Protein AF-A0A9E3QI43-F1 (afdb_monomer)

Solvent-accessible surface area (backbone atoms only — not comparable to full-atom values): 7191 Å² total; per-residue (Å²): 144,84,84,82,84,73,83,81,76,84,47,73,68,59,51,53,64,59,54,60,66,56,56,64,60,51,54,59,43,53,74,67,75,63,64,78,77,78,76,75,78,80,63,66,52,74,40,72,47,78,40,59,55,46,32,86,87,32,73,58,41,67,54,47,50,43,53,76,39,71,36,76,55,96,90,38,84,38,72,68,69,50,39,74,78,45,78,49,67,76,46,79,59,100,66,31,50,84,57,58,84,75,60,82,89,83,86,86,130

pLDDT: mean 73.69, std 17.93, range [34.47, 94.81]

Mean predicted aligned error: 17.16 Å

Sequence (109 aa):
MNDRRGLRWIDRRAFLRRGGRGLAGAALLSAWGGGVSARFEAGRPQVAAVVTEFTYRSHAHVILENFLNPYLFNGRRTDPGVEVVSLYVDQFPARDMARAGGRGKSQSR

Secondary structure (DSSP, 8-state):
-----------HHHHHHHHHHHHHHHHHHHHTT---------PPPEEEEEES--BTT-HHHHHHHHHHS-EEETTEEE--S-EEEEEEES---TTBSTTGGG-------

Structure (mmCIF, N/CA/C/O backbone):
data_AF-A0A9E3QI43-F1
#
_entry.id   AF-A0A9E3QI43-F1
#
loop_
_atom_site.group_PDB
_atom_site.id
_atom_site.type_symbol
_atom_site.label_atom_id
_atom_site.label_alt_id
_atom_site.label_comp_id
_atom_site.label_asym_id
_atom_site.label_entity_id
_atom_site.label_seq_id
_atom_site.pdbx_PDB_ins_code
_atom_site.Cartn_x
_atom_site.Cartn_y
_atom_site.Cartn_z
_atom_site.occupancy
_atom_site.B_iso_or_equiv
_atom_site.auth_seq_id
_atom_site.auth_comp_id
_atom_site.auth_asym_id
_atom_site.auth_atom_id
_atom_site.pdbx_PDB_model_num
ATOM 1 N N . MET A 1 1 ? -45.492 -17.231 -26.290 1.00 38.66 1 MET A N 1
ATOM 2 C CA . MET A 1 1 ? -44.052 -17.394 -25.999 1.00 38.66 1 MET A CA 1
ATOM 3 C C . MET A 1 1 ? -43.364 -16.029 -26.078 1.00 38.66 1 MET A C 1
ATOM 5 O O . MET A 1 1 ? -43.013 -15.621 -27.173 1.00 38.66 1 MET A O 1
ATOM 9 N N . ASN A 1 2 ? -43.298 -15.298 -24.957 1.00 38.28 2 ASN A N 1
ATOM 10 C CA . ASN A 1 2 ? -42.216 -14.395 -24.506 1.00 38.28 2 ASN A CA 1
ATOM 11 C C . ASN A 1 2 ? -42.767 -13.349 -23.528 1.00 38.28 2 ASN A C 1
ATOM 13 O O . ASN A 1 2 ? -43.203 -12.270 -23.916 1.00 38.28 2 ASN A O 1
ATOM 17 N N . ASP A 1 3 ? -42.722 -13.706 -22.248 1.00 41.59 3 ASP A N 1
ATOM 18 C CA . ASP A 1 3 ? -42.962 -12.816 -21.120 1.00 41.59 3 ASP A CA 1
ATOM 19 C C . ASP A 1 3 ? -41.632 -12.135 -20.748 1.00 41.59 3 ASP A C 1
ATOM 21 O O . ASP A 1 3 ? -40.680 -12.791 -20.311 1.00 41.59 3 ASP A O 1
ATOM 25 N N . ARG A 1 4 ? -41.516 -10.823 -20.991 1.00 50.44 4 ARG A N 1
ATOM 26 C CA . ARG A 1 4 ? -40.334 -10.033 -20.612 1.00 50.44 4 ARG A CA 1
ATOM 27 C C . ARG A 1 4 ? -40.481 -9.592 -19.158 1.00 50.44 4 ARG A C 1
ATOM 29 O O . ARG A 1 4 ? -40.948 -8.490 -18.878 1.00 50.44 4 ARG A O 1
ATOM 36 N N . ARG A 1 5 ? -40.044 -10.439 -18.223 1.00 51.12 5 ARG A N 1
ATOM 37 C CA . ARG A 1 5 ? -39.942 -10.073 -16.803 1.00 51.12 5 ARG A CA 1
ATOM 38 C C . ARG A 1 5 ? -38.871 -8.997 -16.603 1.00 51.12 5 ARG A C 1
ATOM 40 O O . ARG A 1 5 ? -37.679 -9.286 -16.563 1.00 51.12 5 ARG A O 1
ATOM 47 N N . GLY A 1 6 ? -39.321 -7.748 -16.485 1.00 45.62 6 GLY A N 1
ATOM 48 C CA . GLY A 1 6 ? -38.504 -6.604 -16.096 1.00 45.62 6 GLY A CA 1
ATOM 49 C C . GLY A 1 6 ? -37.982 -6.758 -14.668 1.00 45.62 6 GLY A C 1
ATOM 50 O O . GLY A 1 6 ? -38.746 -6.947 -13.722 1.00 45.62 6 GLY A O 1
ATOM 51 N N . LEU A 1 7 ? -36.662 -6.678 -14.517 1.00 57.97 7 LEU A N 1
ATOM 52 C CA . LEU A 1 7 ? -35.971 -6.624 -13.233 1.00 57.97 7 LEU A CA 1
ATOM 53 C C . LEU A 1 7 ? -36.445 -5.381 -12.460 1.00 57.97 7 LEU A C 1
ATOM 55 O O . LEU A 1 7 ? -36.208 -4.247 -12.878 1.00 57.97 7 LEU A O 1
ATOM 59 N N . ARG A 1 8 ? -37.157 -5.587 -1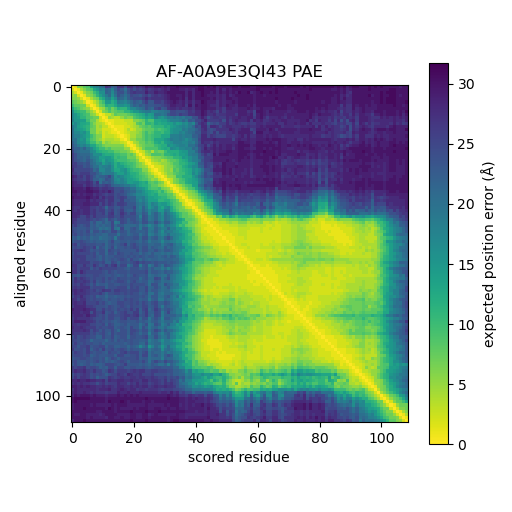1.345 1.00 61.22 8 ARG A N 1
ATOM 60 C CA . ARG A 1 8 ? -37.642 -4.506 -10.472 1.00 61.22 8 ARG A CA 1
ATOM 61 C C . ARG A 1 8 ? -36.469 -3.939 -9.671 1.00 61.22 8 ARG A C 1
ATOM 63 O O . ARG A 1 8 ? -36.088 -4.494 -8.644 1.00 61.22 8 ARG A O 1
ATOM 70 N N . TRP A 1 9 ? -35.905 -2.833 -10.143 1.00 61.00 9 TRP A N 1
ATOM 71 C CA . TRP A 1 9 ? -34.944 -2.029 -9.391 1.00 61.00 9 TRP A CA 1
ATOM 72 C C . TRP A 1 9 ? -35.595 -1.514 -8.100 1.00 61.00 9 TRP A C 1
ATOM 74 O O . TRP A 1 9 ? -36.731 -1.040 -8.104 1.00 61.00 9 TRP A O 1
ATOM 84 N N . ILE A 1 10 ? -34.901 -1.645 -6.971 1.00 71.44 10 ILE A N 1
ATOM 85 C CA . ILE A 1 10 ? -35.368 -1.093 -5.697 1.00 71.44 10 ILE A CA 1
ATOM 86 C C . ILE A 1 10 ? -35.131 0.419 -5.730 1.00 71.44 10 ILE A C 1
ATOM 88 O O . ILE A 1 10 ? -33.992 0.878 -5.699 1.00 71.44 10 ILE A O 1
ATOM 92 N N . ASP A 1 11 ? -36.212 1.197 -5.771 1.00 78.06 11 ASP A N 1
ATOM 93 C CA . ASP A 1 11 ? -36.150 2.657 -5.704 1.00 78.06 11 ASP A CA 1
ATOM 94 C C . ASP A 1 11 ? -35.630 3.148 -4.348 1.00 78.06 11 ASP A C 1
ATOM 96 O O . ASP A 1 11 ? -36.046 2.664 -3.290 1.00 78.06 11 ASP A O 1
ATOM 100 N N . ARG A 1 12 ? -34.798 4.202 -4.354 1.00 75.19 12 ARG A N 1
ATOM 101 C CA . ARG A 1 12 ? -34.275 4.850 -3.128 1.00 75.19 12 ARG A CA 1
ATOM 102 C C . ARG A 1 12 ? -35.387 5.197 -2.130 1.00 75.19 12 ARG A C 1
ATOM 104 O O . ARG A 1 12 ? -35.226 5.043 -0.924 1.00 75.19 12 ARG A O 1
ATOM 111 N N . ARG A 1 13 ? -36.555 5.618 -2.627 1.00 69.81 13 ARG A N 1
ATOM 112 C CA . ARG A 1 13 ? -37.736 5.912 -1.795 1.00 69.81 13 ARG A CA 1
ATOM 113 C C . ARG A 1 13 ? -38.373 4.658 -1.194 1.00 69.81 13 ARG A C 1
ATOM 115 O O . ARG A 1 13 ? -38.858 4.709 -0.065 1.00 69.81 13 ARG A O 1
ATOM 122 N N . ALA A 1 14 ? -38.365 3.540 -1.920 1.00 73.44 14 ALA A N 1
ATOM 123 C CA . ALA A 1 14 ? -38.829 2.254 -1.408 1.00 73.44 14 ALA A CA 1
ATOM 124 C C . ALA A 1 14 ? -37.894 1.730 -0.305 1.00 73.44 14 ALA A C 1
ATOM 126 O O . ALA A 1 14 ? -38.377 1.192 0.690 1.00 73.44 14 ALA A O 1
ATOM 127 N N . PHE A 1 15 ? -36.584 1.969 -0.433 1.00 71.88 15 PHE A N 1
ATOM 128 C CA . PHE A 1 15 ? -35.595 1.677 0.606 1.00 71.88 15 PHE A CA 1
ATOM 129 C C . PHE A 1 15 ? -35.826 2.514 1.875 1.00 71.88 15 PHE A C 1
ATOM 131 O O . PHE A 1 15 ? -35.963 1.948 2.958 1.00 71.88 15 PHE A O 1
ATOM 138 N N . LEU A 1 16 ? -35.984 3.839 1.752 1.00 74.00 16 LEU A N 1
ATOM 139 C CA . LEU A 1 16 ? -36.214 4.725 2.907 1.00 74.00 16 LEU A CA 1
ATOM 140 C C . LEU A 1 16 ? -37.524 4.414 3.647 1.00 74.00 16 LEU A C 1
ATOM 142 O O . LEU A 1 16 ? -37.547 4.354 4.877 1.00 74.00 16 LEU A O 1
ATOM 146 N N . ARG A 1 17 ? -38.609 4.126 2.917 1.00 65.12 17 ARG A N 1
ATOM 147 C CA . ARG A 1 17 ? -39.879 3.697 3.531 1.00 65.12 17 ARG A CA 1
ATOM 148 C C . ARG A 1 17 ? -39.773 2.341 4.231 1.00 65.12 17 ARG A C 1
ATOM 150 O O . ARG A 1 17 ? -40.515 2.097 5.181 1.00 65.12 17 ARG A O 1
ATOM 157 N N . ARG A 1 18 ? -38.883 1.456 3.770 1.00 62.94 18 ARG A N 1
ATOM 158 C CA . ARG A 1 18 ? -38.657 0.139 4.381 1.00 62.94 18 ARG A CA 1
ATOM 159 C C . ARG A 1 18 ? -37.717 0.216 5.590 1.00 62.94 18 ARG A C 1
ATOM 161 O O . ARG A 1 18 ? -37.958 -0.500 6.555 1.00 62.94 18 ARG A O 1
ATOM 168 N N . GLY A 1 19 ? -36.745 1.132 5.588 1.00 63.38 19 GLY A N 1
ATOM 169 C CA . GLY A 1 19 ? -35.870 1.418 6.735 1.00 63.38 19 GLY A CA 1
ATOM 170 C C . GLY A 1 19 ? -36.574 2.134 7.896 1.00 63.38 19 GLY A C 1
ATOM 171 O O . GLY A 1 19 ? -36.319 1.821 9.057 1.00 63.38 19 GLY A O 1
ATOM 172 N N . GLY A 1 20 ? -37.532 3.026 7.611 1.00 60.78 20 GLY A N 1
ATOM 173 C CA . GLY A 1 20 ? -38.233 3.805 8.644 1.00 60.78 20 GLY A CA 1
ATOM 174 C C . GLY A 1 20 ? -39.064 2.982 9.643 1.00 60.78 20 GLY A C 1
ATOM 175 O O . GLY A 1 20 ? -39.312 3.441 10.753 1.00 60.78 20 GLY A O 1
ATOM 176 N N . ARG A 1 21 ? -39.459 1.748 9.297 1.00 57.66 21 ARG A N 1
ATOM 177 C CA . ARG A 1 21 ? -40.245 0.868 10.186 1.00 57.66 21 ARG A CA 1
ATOM 178 C C . ARG A 1 21 ? -39.405 0.127 11.235 1.00 57.66 21 ARG A C 1
ATOM 180 O O . ARG A 1 21 ? -39.977 -0.362 12.201 1.00 57.66 21 ARG A O 1
ATOM 187 N N . GLY A 1 22 ? -38.079 0.061 11.077 1.00 58.19 22 GLY A N 1
ATOM 188 C CA . GLY A 1 22 ? -37.184 -0.589 12.047 1.00 58.19 22 GLY A CA 1
ATOM 189 C C . GLY A 1 22 ? -36.838 0.287 13.258 1.00 58.19 22 GLY A C 1
ATOM 190 O O . GLY A 1 22 ? -36.600 -0.228 14.346 1.00 58.19 22 GLY A O 1
ATOM 191 N N . LEU A 1 23 ? -36.865 1.614 13.095 1.00 59.25 23 LEU A N 1
ATOM 192 C CA . LEU A 1 23 ? -36.435 2.562 14.131 1.00 59.25 23 LEU A CA 1
ATOM 193 C C . LEU A 1 23 ? -37.443 2.706 15.286 1.00 59.25 23 LEU A C 1
ATOM 195 O O . LEU A 1 23 ? -37.034 2.895 16.428 1.00 59.25 23 LEU A O 1
ATOM 199 N N . ALA A 1 24 ? -38.746 2.561 15.022 1.00 60.53 24 ALA A N 1
ATOM 200 C CA . ALA A 1 24 ? -39.780 2.690 16.056 1.00 60.53 24 ALA A CA 1
ATOM 201 C C . ALA A 1 24 ? -39.762 1.533 17.077 1.00 60.53 24 ALA A C 1
ATOM 203 O O . ALA A 1 24 ? -39.970 1.756 18.266 1.00 60.53 24 ALA A O 1
ATOM 204 N N . GLY A 1 25 ? -39.469 0.304 16.631 1.00 60.44 25 GLY A N 1
ATOM 205 C CA . GLY A 1 2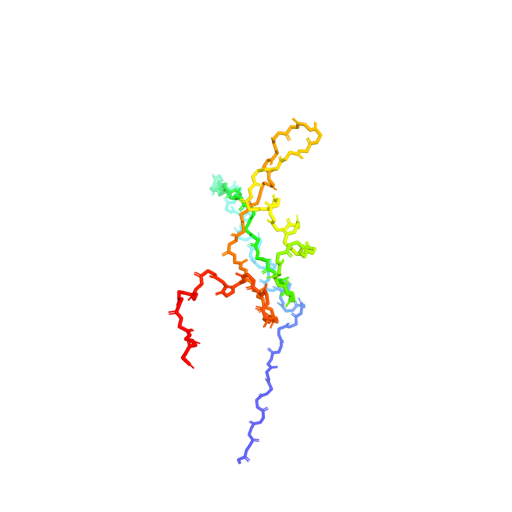5 ? -39.348 -0.861 17.518 1.00 60.44 25 GLY A CA 1
ATOM 206 C C . GLY A 1 25 ? -38.067 -0.846 18.357 1.00 60.44 25 GLY A C 1
ATOM 207 O O . GLY A 1 25 ? -38.093 -1.218 19.527 1.00 60.44 25 GLY A O 1
ATOM 208 N N . ALA A 1 26 ? -36.962 -0.350 17.790 1.00 59.38 26 ALA A N 1
ATOM 209 C CA . ALA A 1 26 ? -35.695 -0.203 18.505 1.00 59.38 26 ALA A CA 1
ATOM 210 C C . ALA A 1 26 ? -35.779 0.844 19.631 1.00 59.38 26 ALA A C 1
ATOM 212 O O . ALA A 1 26 ? -35.254 0.615 20.715 1.00 59.38 26 ALA A O 1
ATOM 213 N N . ALA A 1 27 ? -36.496 1.955 19.421 1.00 60.81 27 ALA A N 1
ATOM 214 C CA . ALA A 1 27 ? -36.672 2.992 20.441 1.00 60.81 27 ALA A CA 1
ATOM 215 C C . ALA A 1 27 ? -37.431 2.496 21.691 1.00 60.81 27 ALA A C 1
ATOM 217 O O . ALA A 1 27 ? -37.091 2.886 22.807 1.00 60.81 27 ALA A O 1
ATOM 218 N N . LEU A 1 28 ? -38.413 1.601 21.520 1.00 61.34 28 LEU A N 1
ATOM 219 C CA . LEU A 1 28 ? -39.165 1.001 22.631 1.00 61.34 28 LEU A CA 1
ATOM 220 C C . LEU A 1 28 ? -38.313 0.028 23.464 1.00 61.34 28 LEU A C 1
ATOM 222 O O . LEU A 1 28 ? -38.449 -0.002 24.684 1.00 61.34 28 LEU A O 1
ATOM 226 N N . LEU A 1 29 ? -37.395 -0.715 22.835 1.00 58.62 29 LEU A N 1
ATOM 227 C CA . LEU A 1 29 ? -36.468 -1.620 23.532 1.00 58.62 29 LEU A CA 1
ATOM 228 C C . LEU A 1 29 ? -35.350 -0.864 24.271 1.00 58.62 29 LEU A C 1
ATOM 230 O O . LEU A 1 29 ? -34.947 -1.272 25.360 1.00 58.62 29 LEU A O 1
ATOM 234 N N . SER A 1 30 ? -34.896 0.268 23.727 1.00 59.19 30 SER A N 1
ATOM 235 C CA . SER A 1 30 ? -33.907 1.142 24.375 1.00 59.19 30 SER A CA 1
ATOM 236 C C . SER A 1 30 ? -34.455 1.857 25.617 1.00 59.19 30 SER A C 1
ATOM 238 O O . SER A 1 30 ? -33.701 2.123 26.550 1.00 59.19 30 SER A O 1
ATOM 240 N N . ALA A 1 31 ? -35.759 2.158 25.654 1.00 62.12 31 ALA A N 1
ATOM 241 C CA . ALA A 1 31 ? -36.411 2.822 26.787 1.00 62.12 31 ALA A CA 1
ATOM 242 C C . ALA A 1 31 ? -36.652 1.889 27.994 1.00 62.12 31 ALA A C 1
ATOM 244 O O . ALA A 1 31 ? -36.810 2.365 29.114 1.00 62.12 31 ALA A O 1
ATOM 245 N N . TRP A 1 32 ? -36.653 0.568 27.782 1.00 64.25 32 TRP A N 1
ATOM 246 C CA . TRP A 1 32 ? -36.843 -0.471 28.809 1.00 64.25 32 TRP A CA 1
ATOM 247 C C . TRP A 1 32 ? -35.519 -1.130 29.243 1.00 64.25 32 TRP A C 1
ATOM 249 O O . TRP A 1 32 ? -35.468 -2.316 29.555 1.00 64.25 32 TRP A O 1
ATOM 259 N N . GLY A 1 33 ? -34.413 -0.376 29.232 1.00 55.91 33 GLY A N 1
ATOM 260 C CA . GLY A 1 33 ? -33.130 -0.801 29.813 1.00 55.91 33 GLY A CA 1
ATOM 261 C C . GLY A 1 33 ? -32.414 -1.964 29.107 1.00 55.91 33 GLY A C 1
ATOM 262 O O . GLY A 1 33 ? -31.332 -2.353 29.532 1.00 55.91 33 GLY A O 1
ATOM 263 N N . GLY A 1 34 ? -32.963 -2.497 28.012 1.00 58.69 34 GLY A N 1
ATOM 264 C CA . GLY A 1 34 ? -32.409 -3.621 27.249 1.00 58.69 34 GLY A CA 1
ATOM 265 C C . GLY A 1 34 ? -31.350 -3.228 26.216 1.00 58.69 34 GLY A C 1
ATOM 266 O O . GLY A 1 34 ? -31.216 -3.892 25.189 1.00 58.69 34 GLY A O 1
ATOM 267 N N . GLY A 1 35 ? -30.625 -2.131 26.438 1.00 58.09 35 GLY A N 1
ATOM 268 C CA . GLY A 1 35 ? -29.587 -1.663 25.525 1.00 58.09 35 GLY A CA 1
ATOM 269 C C . GLY A 1 35 ? -28.357 -2.565 25.565 1.00 58.09 35 GLY A C 1
ATOM 270 O O . GLY A 1 35 ? -27.414 -2.293 26.304 1.00 58.09 35 GLY A O 1
ATOM 271 N N . VAL A 1 36 ? -28.332 -3.622 24.750 1.00 62.72 36 VAL A N 1
ATOM 272 C CA . VAL A 1 36 ? -27.083 -4.321 24.425 1.00 62.72 36 VAL A CA 1
ATOM 273 C C . VAL A 1 36 ? -26.268 -3.387 23.538 1.00 62.72 36 VAL A C 1
ATOM 275 O O . VAL A 1 36 ? -26.441 -3.336 22.321 1.00 62.72 36 VAL A O 1
ATOM 278 N N . SER A 1 37 ? -25.388 -2.608 24.159 1.00 61.75 37 SER A N 1
ATOM 279 C CA . SER A 1 37 ? -24.349 -1.870 23.451 1.00 61.75 37 SER A CA 1
ATOM 280 C C . SER A 1 37 ? -23.376 -2.878 22.850 1.00 61.75 37 SER A C 1
ATOM 282 O O . SER A 1 37 ? -22.423 -3.305 23.499 1.00 61.75 37 SER A O 1
ATOM 284 N N . ALA A 1 38 ? -23.623 -3.286 21.606 1.00 62.00 38 AL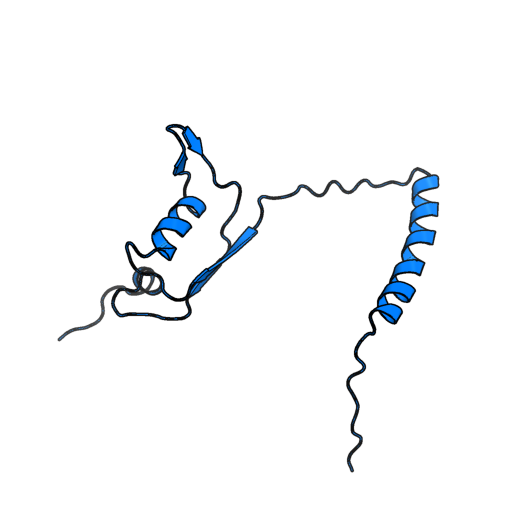A A N 1
ATOM 285 C CA . ALA A 1 38 ? -22.634 -3.999 20.817 1.00 62.00 38 ALA A CA 1
ATOM 286 C C . ALA A 1 38 ? -21.471 -3.035 20.552 1.00 62.00 38 ALA A C 1
ATOM 288 O O . ALA A 1 38 ? -21.540 -2.164 19.682 1.00 62.00 38 ALA A O 1
ATOM 289 N N . ARG A 1 39 ? -20.406 -3.156 21.347 1.00 57.75 39 ARG A N 1
ATOM 290 C CA . ARG A 1 39 ? -19.131 -2.518 21.042 1.00 57.75 39 ARG A CA 1
ATOM 291 C C . ARG A 1 39 ? -18.576 -3.243 19.824 1.00 57.75 39 ARG A C 1
ATOM 293 O O . ARG A 1 39 ? -18.100 -4.367 19.933 1.00 57.75 39 ARG A O 1
ATOM 300 N N . PHE A 1 40 ? -18.683 -2.622 18.658 1.00 58.5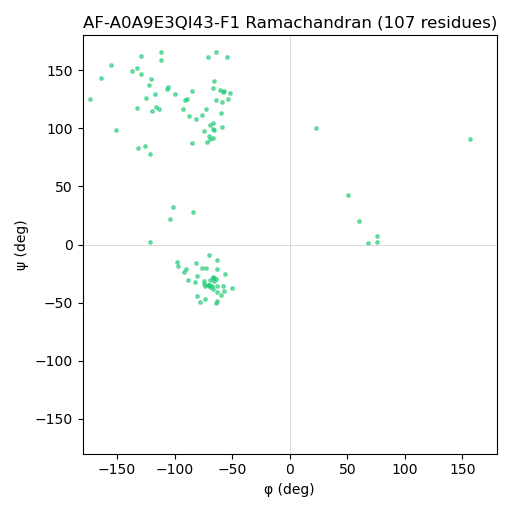9 40 PHE A N 1
ATOM 301 C CA . PHE A 1 40 ? -17.891 -3.052 17.519 1.00 58.59 40 PHE A CA 1
ATOM 302 C C . PHE A 1 40 ? -16.435 -2.755 17.874 1.00 58.59 40 PHE A C 1
ATOM 304 O O . PHE A 1 40 ? -16.027 -1.594 17.912 1.00 58.59 40 PHE A O 1
ATOM 311 N N . GLU A 1 41 ? -15.675 -3.797 18.209 1.00 65.19 41 GLU A N 1
ATOM 312 C CA . GLU A 1 41 ? -14.218 -3.737 18.190 1.00 65.19 41 GLU A CA 1
ATOM 313 C C . GLU A 1 41 ? -13.856 -3.375 16.746 1.00 65.19 41 GLU A C 1
ATOM 315 O O . GLU A 1 41 ? -13.989 -4.195 15.835 1.00 65.19 41 GLU A O 1
ATOM 320 N N . ALA A 1 42 ? -13.533 -2.107 16.496 1.00 70.00 42 ALA A N 1
ATOM 321 C CA . ALA A 1 42 ? -13.088 -1.683 15.183 1.00 70.00 42 ALA A CA 1
ATOM 322 C C . ALA A 1 42 ? -11.708 -2.310 14.967 1.00 70.00 42 ALA A C 1
ATOM 324 O O . ALA A 1 42 ? -10.693 -1.760 15.393 1.00 70.00 42 ALA A O 1
ATOM 325 N N . GLY A 1 43 ? -11.689 -3.509 14.381 1.00 80.56 43 GLY A N 1
ATOM 326 C CA . GLY A 1 43 ? -10.462 -4.166 13.953 1.00 80.56 43 GLY A CA 1
ATOM 327 C C . GLY A 1 43 ? -9.653 -3.249 13.035 1.00 80.56 43 GLY A C 1
ATOM 328 O O . GLY A 1 43 ? -10.180 -2.277 12.483 1.00 80.56 43 GLY A O 1
ATOM 329 N N . ARG A 1 44 ? -8.359 -3.550 12.872 1.00 88.31 44 ARG A N 1
ATOM 330 C CA . ARG A 1 44 ? -7.501 -2.792 11.950 1.00 88.31 44 ARG A CA 1
ATOM 331 C C . ARG A 1 44 ? -8.185 -2.741 10.575 1.00 88.31 44 ARG A C 1
ATOM 333 O O . ARG A 1 44 ? -8.631 -3.788 10.101 1.00 88.31 44 ARG A O 1
ATOM 340 N N . PRO A 1 45 ? -8.311 -1.559 9.944 1.00 91.31 45 PRO A N 1
ATOM 341 C CA . PRO A 1 45 ? -8.923 -1.450 8.631 1.00 91.31 45 PRO A CA 1
ATOM 342 C C . PRO A 1 45 ? -8.249 -2.403 7.647 1.00 91.31 45 PRO A C 1
ATOM 344 O O . PRO A 1 45 ? -7.030 -2.371 7.472 1.00 91.31 45 PRO A O 1
ATOM 347 N N . GLN A 1 46 ? -9.055 -3.251 7.019 1.00 93.12 46 GLN A N 1
ATOM 348 C CA . GLN A 1 46 ? -8.597 -4.205 6.021 1.00 93.12 46 GLN A CA 1
ATOM 349 C C . GLN A 1 46 ? -8.648 -3.555 4.640 1.00 93.12 46 GLN A C 1
ATOM 351 O O . GLN A 1 46 ? -9.689 -3.040 4.226 1.00 93.12 46 GLN A O 1
ATOM 356 N N . VAL A 1 47 ? -7.524 -3.565 3.929 1.00 93.25 47 VAL A N 1
ATOM 357 C CA . VAL A 1 47 ? -7.356 -2.892 2.638 1.00 93.25 47 VAL A CA 1
ATOM 358 C C . VAL A 1 47 ? -6.946 -3.906 1.573 1.00 93.25 47 VAL A C 1
ATOM 360 O O . VAL A 1 47 ? -6.097 -4.766 1.798 1.00 93.25 47 VAL A O 1
ATOM 363 N N . ALA A 1 48 ? -7.550 -3.799 0.392 1.00 94.81 48 ALA A N 1
ATOM 364 C CA . ALA A 1 48 ? -7.141 -4.527 -0.802 1.00 94.81 48 ALA A CA 1
ATOM 365 C C . ALA A 1 48 ? -6.310 -3.605 -1.701 1.00 94.81 48 ALA A C 1
ATOM 367 O O . ALA A 1 48 ? -6.736 -2.491 -2.009 1.00 94.81 48 ALA A O 1
ATOM 368 N N . ALA A 1 49 ? -5.139 -4.064 -2.131 1.00 93.38 49 ALA A N 1
ATOM 369 C CA . ALA A 1 49 ? -4.303 -3.348 -3.083 1.00 93.38 49 ALA A CA 1
ATOM 370 C C . ALA A 1 49 ? -4.661 -3.778 -4.511 1.00 93.38 49 ALA A C 1
ATOM 372 O O . ALA A 1 49 ? -4.614 -4.960 -4.843 1.00 93.38 49 ALA A O 1
ATOM 373 N N . VAL A 1 50 ? -5.013 -2.819 -5.364 1.00 94.38 50 VAL A N 1
ATOM 374 C CA . VAL A 1 50 ? -5.309 -3.042 -6.785 1.00 94.38 50 VAL A CA 1
ATOM 375 C C . VAL A 1 50 ? -4.309 -2.222 -7.585 1.00 94.38 50 VAL A C 1
ATOM 377 O O . VAL A 1 50 ? -4.302 -0.995 -7.485 1.00 94.38 50 VAL A O 1
ATOM 380 N N . VAL A 1 51 ? -3.437 -2.890 -8.337 1.00 93.62 51 VAL A N 1
ATOM 381 C CA . VAL A 1 51 ? -2.348 -2.245 -9.082 1.00 93.62 51 VAL A CA 1
ATOM 382 C C . VAL A 1 51 ? -2.344 -2.704 -10.538 1.00 93.62 51 VAL A C 1
ATOM 384 O O . VAL A 1 51 ? -2.701 -3.837 -10.850 1.00 93.62 51 VAL A O 1
ATOM 387 N N . THR A 1 52 ? -1.948 -1.819 -11.450 1.00 92.81 52 THR A N 1
ATOM 388 C CA . THR A 1 52 ? -1.824 -2.151 -12.875 1.00 92.81 52 THR A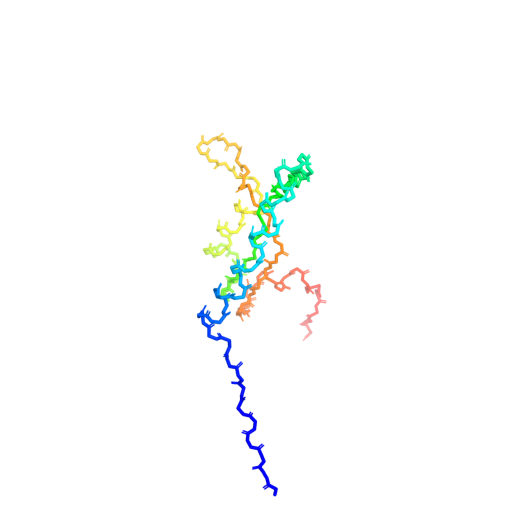 CA 1
ATOM 389 C C . THR A 1 52 ? -0.604 -3.017 -13.146 1.00 92.81 52 THR A C 1
ATOM 391 O O . THR A 1 52 ? -0.721 -4.037 -13.807 1.00 92.81 52 THR A O 1
ATOM 394 N N . GLU A 1 53 ? 0.553 -2.657 -12.601 1.00 89.44 53 GLU A N 1
ATOM 395 C CA . GLU A 1 53 ? 1.791 -3.431 -12.699 1.00 89.44 53 GLU A CA 1
ATOM 396 C C . GLU A 1 53 ? 2.502 -3.467 -11.344 1.00 89.44 53 GLU A C 1
ATOM 398 O O . GLU A 1 53 ? 2.418 -2.517 -10.559 1.00 89.44 53 GLU A O 1
ATOM 403 N N . PHE A 1 54 ? 3.229 -4.550 -11.063 1.00 89.94 54 PHE A N 1
ATOM 404 C CA . PHE A 1 54 ? 3.964 -4.692 -9.810 1.00 89.94 54 PHE A CA 1
ATOM 405 C C . PHE A 1 54 ? 5.409 -5.140 -10.052 1.00 89.94 54 PHE A C 1
ATOM 407 O O . PHE A 1 54 ? 5.753 -6.314 -9.954 1.00 89.94 54 PHE A O 1
ATOM 414 N N . THR A 1 55 ? 6.294 -4.190 -10.366 1.00 88.75 55 THR A N 1
ATOM 415 C CA . THR A 1 55 ? 7.727 -4.453 -10.609 1.00 88.75 55 THR A CA 1
ATOM 416 C C . THR A 1 55 ? 8.614 -3.849 -9.521 1.00 88.75 55 THR A C 1
ATOM 418 O O . THR A 1 55 ? 8.219 -2.898 -8.841 1.00 88.75 55 THR A O 1
ATOM 421 N N . TYR A 1 56 ? 9.843 -4.354 -9.376 1.00 87.62 56 TYR A N 1
ATOM 422 C CA . TYR A 1 56 ? 10.816 -3.813 -8.420 1.00 87.62 56 TYR A CA 1
ATOM 423 C C . TYR A 1 56 ? 11.081 -2.321 -8.681 1.00 87.62 56 TYR A C 1
ATOM 425 O O . TYR A 1 56 ? 11.299 -1.926 -9.828 1.00 87.62 56 TYR A O 1
ATOM 433 N N . ARG A 1 57 ? 11.036 -1.498 -7.621 1.00 86.12 57 ARG A N 1
ATOM 434 C CA . ARG A 1 57 ? 11.176 -0.022 -7.660 1.00 86.12 57 ARG A CA 1
ATOM 435 C C . ARG A 1 57 ? 10.119 0.722 -8.497 1.00 86.12 57 ARG A C 1
ATOM 437 O O . ARG A 1 57 ? 10.338 1.871 -8.870 1.00 86.12 57 ARG A O 1
ATOM 444 N N . SER A 1 58 ? 8.972 0.101 -8.774 1.00 87.75 58 SER A N 1
ATOM 445 C CA . SER A 1 58 ? 7.795 0.817 -9.291 1.00 87.75 58 SER A CA 1
ATOM 446 C C . SER A 1 58 ? 7.163 1.710 -8.213 1.00 87.75 58 SER A C 1
ATOM 448 O O . SER A 1 58 ? 7.365 1.489 -7.019 1.00 87.75 58 SER A O 1
ATOM 450 N N . HIS A 1 59 ? 6.347 2.690 -8.619 1.00 89.81 59 HIS A N 1
ATOM 451 C CA . HIS A 1 59 ? 5.570 3.511 -7.676 1.00 89.81 59 HIS A CA 1
ATOM 452 C C . HIS A 1 59 ? 4.661 2.647 -6.792 1.00 89.81 59 HIS A C 1
ATOM 454 O O . HIS A 1 59 ? 4.572 2.875 -5.589 1.00 89.81 59 HIS A O 1
ATOM 460 N N . ALA A 1 60 ? 4.047 1.610 -7.372 1.00 90.25 60 ALA A N 1
ATOM 461 C CA . ALA A 1 60 ? 3.249 0.643 -6.631 1.00 90.25 60 ALA A CA 1
ATOM 462 C C . ALA A 1 60 ? 4.076 -0.073 -5.550 1.00 90.25 60 ALA A C 1
ATOM 464 O O . ALA A 1 60 ? 3.622 -0.189 -4.418 1.00 90.25 60 ALA A O 1
ATOM 465 N N . HIS A 1 61 ? 5.307 -0.492 -5.862 1.00 89.81 61 HIS A N 1
ATOM 466 C CA . HIS A 1 61 ? 6.209 -1.126 -4.896 1.00 89.81 61 HIS A CA 1
ATOM 467 C C . HIS A 1 61 ? 6.593 -0.193 -3.736 1.00 89.81 61 HIS A C 1
ATOM 469 O O . HIS A 1 61 ? 6.464 -0.588 -2.581 1.00 89.81 61 HIS A O 1
ATOM 475 N N . VAL A 1 62 ? 7.002 1.046 -4.034 1.00 90.69 62 VAL A N 1
ATOM 476 C CA . VAL A 1 62 ? 7.432 2.036 -3.020 1.00 90.69 62 VAL A CA 1
ATOM 477 C C . VAL A 1 62 ? 6.281 2.477 -2.109 1.00 90.69 62 VAL A C 1
ATOM 479 O O . VAL A 1 62 ? 6.478 2.834 -0.952 1.00 90.69 62 VAL A O 1
ATOM 482 N N . ILE A 1 63 ? 5.047 2.461 -2.607 1.00 91.12 63 ILE A N 1
ATOM 483 C CA . ILE A 1 63 ? 3.880 2.743 -1.771 1.00 91.12 63 ILE A CA 1
ATOM 484 C C . ILE A 1 63 ? 3.541 1.517 -0.922 1.00 91.12 63 ILE A C 1
ATOM 486 O O . ILE A 1 63 ? 3.370 1.639 0.290 1.00 91.12 63 ILE A O 1
ATOM 490 N N . LEU A 1 64 ? 3.458 0.338 -1.544 1.00 91.94 64 LEU A N 1
ATOM 491 C CA . LEU A 1 64 ? 2.989 -0.879 -0.884 1.00 91.94 64 LEU A CA 1
ATOM 492 C C . LEU A 1 64 ? 3.934 -1.344 0.233 1.00 91.94 64 LEU A C 1
ATOM 494 O O . LEU A 1 64 ? 3.459 -1.869 1.237 1.00 91.94 64 LEU A O 1
ATOM 498 N N . GLU A 1 65 ? 5.244 -1.105 0.118 1.00 90.81 65 GLU A N 1
ATOM 499 C CA . GLU A 1 65 ? 6.207 -1.460 1.171 1.00 90.81 65 GLU A CA 1
ATOM 500 C C . GLU A 1 65 ? 5.887 -0.796 2.522 1.00 90.81 65 GLU A C 1
ATOM 502 O O . GLU A 1 65 ? 5.995 -1.452 3.559 1.00 90.81 65 GLU A O 1
ATOM 507 N N . ASN A 1 66 ? 5.384 0.445 2.508 1.00 90.81 66 ASN A N 1
ATOM 508 C CA . ASN A 1 66 ? 4.991 1.181 3.717 1.00 90.81 66 ASN A CA 1
ATOM 509 C C . ASN A 1 66 ? 3.703 0.643 4.353 1.00 90.81 66 ASN A C 1
ATOM 511 O O . ASN A 1 66 ? 3.445 0.897 5.526 1.00 90.81 66 ASN A O 1
ATOM 515 N N . PHE A 1 67 ? 2.887 -0.087 3.588 1.00 90.81 67 PHE A N 1
ATOM 516 C CA . PHE A 1 67 ? 1.666 -0.730 4.077 1.00 90.81 67 PHE A CA 1
ATOM 517 C C . PHE A 1 67 ? 1.902 -2.165 4.557 1.00 90.81 67 PHE A C 1
ATOM 519 O O . PHE A 1 67 ? 1.135 -2.666 5.375 1.00 90.81 67 PHE A O 1
ATOM 526 N N . LEU A 1 68 ? 2.953 -2.824 4.061 1.00 89.50 68 LEU A N 1
ATOM 527 C CA . LEU A 1 68 ? 3.303 -4.196 4.435 1.00 89.50 68 LEU A CA 1
ATOM 528 C C . LEU A 1 68 ? 4.217 -4.259 5.660 1.00 89.50 68 LEU A C 1
ATOM 530 O O . LEU A 1 68 ? 4.147 -5.224 6.418 1.00 89.50 68 LEU A O 1
ATOM 534 N N . ASN A 1 69 ? 5.066 -3.251 5.863 1.00 87.50 69 ASN A N 1
ATOM 535 C CA . ASN A 1 69 ? 6.008 -3.205 6.973 1.00 87.50 69 ASN A CA 1
ATOM 536 C C . ASN A 1 69 ? 5.978 -1.844 7.679 1.00 87.50 69 AS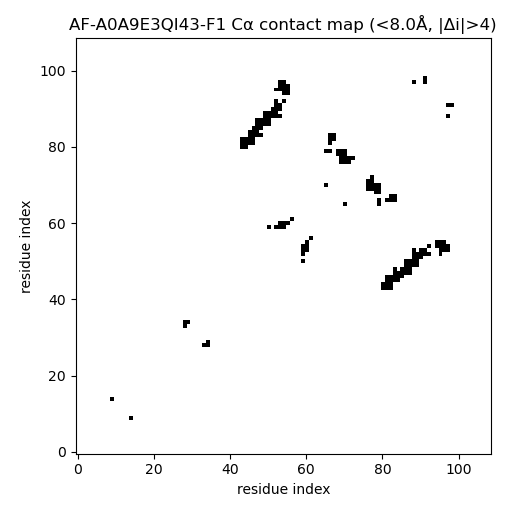N A C 1
ATOM 538 O O . ASN A 1 69 ? 5.731 -0.822 7.039 1.00 87.50 69 ASN A O 1
ATOM 542 N N . PRO A 1 70 ? 6.297 -1.796 8.986 1.00 88.25 70 PRO A N 1
ATOM 543 C CA . PRO A 1 70 ? 6.530 -0.531 9.667 1.00 88.25 70 PRO A CA 1
ATOM 544 C C . PRO A 1 70 ? 7.660 0.247 8.986 1.00 88.25 70 PRO A C 1
ATOM 546 O O . PRO A 1 70 ? 8.745 -0.297 8.771 1.00 88.25 70 PRO A O 1
ATOM 549 N N . TYR A 1 71 ? 7.423 1.523 8.705 1.00 90.12 71 TYR A N 1
ATOM 550 C CA . TYR A 1 71 ? 8.356 2.402 8.002 1.00 90.12 71 TYR A CA 1
ATOM 551 C C . TYR A 1 71 ? 8.888 3.491 8.935 1.00 90.12 71 TYR A C 1
ATOM 553 O O . TYR A 1 71 ? 8.378 3.702 10.035 1.00 90.12 71 TYR A O 1
ATOM 561 N N . LEU A 1 72 ? 9.954 4.176 8.526 1.00 90.38 72 LEU A N 1
ATOM 562 C CA . LEU A 1 72 ? 10.480 5.317 9.271 1.00 90.38 72 LEU A CA 1
ATOM 563 C C . LEU A 1 72 ? 9.856 6.606 8.742 1.00 90.38 72 LEU A C 1
ATOM 565 O O . LEU A 1 72 ? 10.099 6.997 7.603 1.00 90.38 72 LEU A O 1
ATOM 569 N N . PHE A 1 73 ? 9.097 7.293 9.590 1.00 88.31 73 PHE A N 1
ATOM 570 C CA . PHE A 1 73 ? 8.565 8.619 9.318 1.00 88.31 73 PHE A CA 1
ATOM 571 C C . PHE A 1 73 ? 9.209 9.633 10.260 1.00 88.31 73 PHE A C 1
ATOM 573 O O . PHE A 1 73 ? 9.069 9.534 11.479 1.00 88.31 73 PHE A O 1
ATOM 580 N N . ASN A 1 74 ? 9.953 10.597 9.712 1.00 91.50 74 ASN A N 1
ATOM 581 C CA . ASN A 1 74 ? 10.689 11.604 10.491 1.00 91.50 74 ASN A CA 1
ATOM 582 C C . ASN A 1 74 ? 11.560 10.989 11.609 1.00 91.50 74 ASN A C 1
ATOM 584 O O . ASN A 1 74 ? 11.565 11.460 12.744 1.00 91.50 74 ASN A O 1
ATOM 588 N N . GLY A 1 75 ? 12.251 9.883 11.305 1.00 92.81 75 GLY A N 1
ATOM 589 C CA . GLY A 1 75 ? 13.097 9.159 12.263 1.00 92.81 75 GLY A CA 1
ATOM 590 C C . GLY A 1 75 ? 12.339 8.313 13.293 1.00 92.81 75 GLY A C 1
ATOM 591 O O . GLY A 1 75 ? 12.966 7.687 14.144 1.00 92.81 75 GLY A O 1
ATOM 592 N N . ARG A 1 76 ? 11.004 8.252 13.226 1.00 91.50 76 ARG A N 1
ATOM 593 C CA . ARG A 1 76 ? 10.171 7.430 14.112 1.00 91.50 76 ARG A CA 1
ATOM 594 C C . ARG A 1 76 ? 9.647 6.218 13.355 1.00 91.50 76 ARG A C 1
ATOM 596 O O . ARG A 1 76 ? 9.188 6.346 12.227 1.00 91.50 76 ARG A O 1
ATOM 603 N N . ARG A 1 77 ? 9.708 5.039 13.976 1.00 90.69 77 ARG A N 1
ATOM 604 C CA . ARG A 1 77 ? 9.118 3.816 13.417 1.00 90.69 77 ARG A CA 1
ATOM 605 C C . ARG A 1 77 ? 7.596 3.911 13.528 1.00 90.69 77 ARG A C 1
ATOM 607 O O . ARG A 1 77 ? 7.070 3.977 14.637 1.00 90.69 77 ARG A O 1
ATOM 614 N N . THR A 1 78 ? 6.919 3.929 12.389 1.00 92.12 78 THR A N 1
ATOM 615 C CA . THR A 1 78 ? 5.478 4.139 12.254 1.00 92.12 78 THR A CA 1
ATOM 616 C C . THR A 1 78 ? 4.831 2.899 11.650 1.00 92.12 78 THR A C 1
ATOM 618 O O . THR A 1 78 ? 5.289 2.375 10.637 1.00 92.12 78 THR A O 1
ATOM 621 N N . ASP A 1 79 ? 3.769 2.423 12.299 1.00 91.50 79 ASP A N 1
ATOM 622 C CA . ASP A 1 79 ? 2.873 1.406 11.750 1.00 91.50 79 ASP A CA 1
ATOM 623 C C . ASP A 1 79 ? 1.814 2.109 10.878 1.00 91.50 79 ASP A C 1
ATOM 625 O O . ASP A 1 79 ? 1.232 3.099 11.334 1.00 91.50 79 ASP A O 1
ATOM 629 N N . PRO A 1 80 ? 1.549 1.634 9.649 1.00 89.75 80 PRO A N 1
ATOM 630 C CA . PRO A 1 80 ? 0.536 2.210 8.760 1.00 89.75 80 PRO A CA 1
ATOM 631 C C . PRO A 1 80 ? -0.903 2.124 9.303 1.00 89.75 80 PRO A C 1
ATOM 633 O O . PRO A 1 80 ? -1.800 2.769 8.765 1.00 89.75 80 PRO A O 1
ATOM 636 N N . GLY A 1 81 ? -1.153 1.337 10.351 1.00 91.12 81 GLY A N 1
ATOM 637 C CA . GLY A 1 81 ? -2.449 1.243 11.021 1.00 91.12 81 GLY A CA 1
ATOM 638 C C . GLY A 1 81 ? -3.496 0.434 10.257 1.00 91.12 81 GLY A C 1
ATOM 639 O O . GLY A 1 81 ? -4.645 0.397 10.684 1.00 91.12 81 GLY A O 1
ATOM 640 N N . VAL A 1 82 ? -3.116 -0.229 9.163 1.00 91.38 82 VAL A N 1
ATOM 641 C CA . VAL A 1 82 ? -4.006 -1.020 8.301 1.00 91.38 82 VAL A CA 1
ATOM 642 C C . VAL A 1 82 ? -3.442 -2.414 8.047 1.00 91.38 82 VAL A C 1
ATOM 644 O O . VAL A 1 82 ? -2.252 -2.669 8.239 1.00 91.38 82 VAL A O 1
ATOM 647 N N . GLU A 1 83 ? -4.305 -3.320 7.604 1.00 92.62 83 GLU A N 1
ATOM 648 C CA . GLU A 1 83 ? -3.945 -4.681 7.217 1.00 92.62 83 GLU A CA 1
ATOM 649 C C . GLU A 1 83 ? -4.230 -4.889 5.727 1.00 92.62 83 GLU A C 1
ATOM 651 O O . GLU A 1 83 ? -5.370 -4.771 5.280 1.00 92.62 83 GLU A O 1
ATOM 656 N N . VAL A 1 84 ? -3.194 -5.188 4.939 1.00 92.81 84 VAL A N 1
ATOM 657 C CA . VAL A 1 84 ? -3.357 -5.500 3.513 1.00 92.81 84 VAL A CA 1
ATOM 658 C C . VAL A 1 84 ? -3.786 -6.959 3.374 1.00 92.81 84 VAL A C 1
ATOM 660 O O . VAL A 1 84 ? -2.986 -7.864 3.593 1.00 92.81 84 VAL A O 1
ATOM 663 N N . VAL A 1 85 ? -5.046 -7.190 3.002 1.00 94.19 85 VAL A N 1
ATOM 664 C CA . VAL A 1 85 ? -5.650 -8.538 2.970 1.00 94.19 85 VAL A CA 1
ATOM 665 C C . VAL A 1 85 ? -5.632 -9.192 1.591 1.00 94.19 85 VAL A C 1
ATOM 667 O O . VAL A 1 85 ? -5.804 -10.402 1.471 1.00 94.19 85 VAL A O 1
ATOM 670 N N . SER A 1 86 ? -5.451 -8.409 0.528 1.00 92.94 86 SER A N 1
ATOM 671 C CA . SER A 1 86 ? -5.361 -8.934 -0.836 1.00 92.94 86 SER A CA 1
ATOM 672 C C . SER A 1 86 ? -4.583 -7.993 -1.750 1.00 92.94 86 SER A C 1
ATOM 674 O O . SER A 1 86 ? -4.517 -6.787 -1.507 1.00 92.94 86 SER A O 1
ATOM 676 N N . LEU A 1 87 ? -4.000 -8.562 -2.806 1.00 92.19 87 LEU A N 1
ATOM 677 C CA . LEU A 1 87 ? -3.293 -7.848 -3.864 1.00 92.19 87 LEU A CA 1
ATOM 678 C C . LEU A 1 87 ? -3.780 -8.375 -5.220 1.00 92.19 87 LEU A C 1
ATOM 680 O O . LEU A 1 87 ? -3.603 -9.554 -5.523 1.00 92.19 87 LEU A O 1
ATOM 684 N N . TYR A 1 88 ? -4.385 -7.506 -6.026 1.00 92.94 88 TYR A N 1
ATOM 685 C CA . TYR A 1 88 ? -4.744 -7.771 -7.417 1.00 92.94 88 TYR A CA 1
ATOM 686 C C . TYR A 1 88 ? -3.805 -7.004 -8.349 1.00 92.94 88 TYR A C 1
ATOM 688 O O . TYR A 1 88 ? -3.570 -5.810 -8.149 1.00 92.94 88 TYR A O 1
ATOM 696 N N . VAL A 1 89 ? -3.304 -7.690 -9.378 1.00 92.94 89 VAL A N 1
ATOM 697 C CA . VAL A 1 89 ? -2.408 -7.129 -10.395 1.00 92.94 89 VAL A CA 1
ATOM 698 C C . VAL A 1 89 ? -3.004 -7.367 -11.779 1.00 92.94 89 VAL A C 1
ATOM 700 O O . VAL A 1 89 ? -3.327 -8.507 -12.113 1.00 92.94 89 VAL A O 1
ATOM 703 N N . ASP A 1 90 ? -3.155 -6.301 -12.565 1.00 91.06 90 ASP A N 1
ATOM 704 C CA . ASP A 1 90 ? -3.792 -6.347 -13.890 1.00 91.06 90 ASP A CA 1
ATOM 705 C C . ASP A 1 90 ? -2.843 -6.850 -14.998 1.00 91.06 90 ASP A C 1
ATOM 707 O O . ASP A 1 90 ? -3.204 -7.700 -15.813 1.00 91.06 90 ASP A O 1
ATOM 711 N N . GLN A 1 91 ? -1.597 -6.369 -15.012 1.00 88.38 91 GLN A N 1
ATOM 712 C CA . GLN A 1 91 ? -0.599 -6.634 -16.050 1.00 88.38 91 GLN A CA 1
ATOM 713 C C . GLN A 1 91 ? 0.645 -7.306 -15.469 1.00 88.38 91 GLN A C 1
ATOM 715 O O . GLN A 1 91 ? 1.128 -6.957 -14.395 1.00 88.38 91 GLN A O 1
ATOM 720 N N . PHE A 1 92 ? 1.212 -8.246 -16.228 1.00 85.62 92 PHE A N 1
ATOM 721 C CA . PHE A 1 92 ? 2.361 -9.052 -15.808 1.00 85.62 92 PHE A CA 1
ATOM 722 C C . PHE A 1 92 ? 3.542 -8.885 -16.780 1.00 85.62 92 PHE A C 1
ATOM 724 O O . PHE A 1 92 ? 3.768 -9.761 -17.622 1.00 85.62 92 PHE A O 1
ATOM 731 N N . PRO A 1 93 ? 4.296 -7.770 -16.707 1.00 78.88 93 PRO A N 1
ATOM 732 C CA . PRO A 1 93 ? 5.500 -7.580 -17.516 1.00 78.88 93 PRO A CA 1
ATOM 733 C C . PRO A 1 93 ? 6.596 -8.603 -17.159 1.00 78.88 93 PRO A C 1
ATOM 735 O O . PRO A 1 93 ? 6.561 -9.244 -16.113 1.00 78.88 93 PRO A O 1
ATOM 738 N N . ALA A 1 94 ? 7.625 -8.743 -18.002 1.00 75.94 94 ALA A N 1
ATOM 739 C CA . ALA A 1 94 ? 8.676 -9.764 -17.831 1.00 75.94 94 ALA A CA 1
ATOM 740 C C . ALA A 1 94 ? 9.407 -9.722 -16.468 1.00 75.94 94 ALA A C 1
ATOM 742 O O . ALA A 1 94 ? 9.919 -10.736 -16.005 1.00 75.94 94 ALA A O 1
ATOM 743 N N . ARG A 1 95 ? 9.433 -8.550 -15.824 1.00 75.44 95 ARG A N 1
ATOM 744 C CA . ARG A 1 95 ? 10.060 -8.270 -14.519 1.00 75.44 95 ARG A CA 1
ATOM 745 C C . ARG A 1 95 ? 9.051 -8.149 -13.365 1.00 75.44 95 ARG A C 1
ATOM 747 O O . ARG A 1 95 ? 9.319 -7.465 -12.377 1.00 75.44 95 ARG A O 1
ATOM 754 N N . ASP A 1 96 ? 7.866 -8.722 -13.535 1.00 79.19 96 ASP A N 1
ATOM 755 C CA . ASP A 1 96 ? 6.793 -8.689 -12.546 1.00 79.19 96 ASP A CA 1
ATOM 756 C C . ASP A 1 96 ? 7.144 -9.479 -11.272 1.00 79.19 96 ASP A C 1
ATOM 758 O O . ASP A 1 96 ? 7.632 -10.612 -11.325 1.00 79.19 96 ASP A O 1
ATOM 762 N N . MET A 1 97 ? 6.870 -8.876 -10.115 1.00 75.94 97 MET A N 1
ATOM 763 C CA . MET A 1 97 ? 7.101 -9.475 -8.800 1.00 75.94 97 MET A CA 1
ATOM 764 C C . MET A 1 97 ? 5.899 -10.269 -8.293 1.00 75.94 97 MET A C 1
ATOM 766 O O . MET A 1 97 ? 6.085 -11.156 -7.460 1.00 75.94 97 MET A O 1
ATOM 770 N N . ALA A 1 98 ? 4.690 -10.018 -8.804 1.00 70.06 98 ALA A N 1
ATOM 771 C CA . ALA A 1 98 ? 3.499 -10.760 -8.395 1.00 70.06 98 ALA A CA 1
ATOM 772 C C . ALA A 1 98 ? 3.593 -12.250 -8.769 1.00 70.06 98 ALA A C 1
ATOM 774 O O . ALA A 1 98 ? 3.077 -13.106 -8.052 1.00 70.06 98 ALA A O 1
ATOM 775 N N . ARG A 1 99 ? 4.314 -12.585 -9.848 1.00 66.06 99 ARG A N 1
ATOM 776 C CA . ARG A 1 99 ? 4.577 -13.978 -10.263 1.00 66.06 99 ARG A CA 1
ATOM 777 C C . ARG A 1 99 ? 5.931 -14.542 -9.824 1.00 66.06 99 ARG A C 1
ATOM 779 O O . ARG A 1 99 ? 6.104 -15.761 -9.885 1.00 66.06 99 ARG A O 1
ATOM 786 N N . ALA A 1 100 ? 6.885 -13.711 -9.400 1.00 58.03 100 ALA A N 1
ATOM 787 C CA . ALA A 1 100 ? 8.222 -14.168 -9.000 1.00 58.03 100 ALA A CA 1
ATOM 788 C C . ALA A 1 100 ? 8.201 -15.037 -7.726 1.00 58.03 100 ALA A C 1
ATOM 790 O O . ALA A 1 100 ? 9.013 -15.949 -7.597 1.00 58.03 100 ALA A O 1
ATOM 791 N N . GLY A 1 101 ? 7.219 -14.836 -6.838 1.00 52.59 101 GLY A N 1
ATOM 792 C CA . GLY A 1 101 ? 7.003 -15.688 -5.660 1.00 52.59 101 GLY A CA 1
ATOM 793 C C . GLY A 1 101 ? 6.487 -17.105 -5.963 1.00 52.59 101 GLY A C 1
ATOM 794 O O . GLY A 1 101 ? 6.443 -17.930 -5.058 1.00 52.59 101 GLY A O 1
ATOM 795 N N . GLY A 1 102 ? 6.108 -17.405 -7.216 1.00 41.81 102 GLY A N 1
ATOM 796 C CA . GLY A 1 102 ? 5.457 -18.666 -7.604 1.00 41.81 102 GLY A CA 1
ATOM 797 C C . GLY A 1 102 ? 6.173 -19.500 -8.671 1.00 41.81 102 GLY A C 1
ATOM 798 O O . GLY A 1 102 ? 5.647 -20.536 -9.071 1.00 41.81 102 GLY A O 1
ATOM 799 N N . ARG A 1 103 ? 7.349 -19.096 -9.169 1.00 39.50 103 ARG A N 1
ATOM 800 C CA . ARG A 1 103 ? 8.070 -19.859 -10.205 1.00 39.50 103 ARG A CA 1
ATOM 801 C C . ARG A 1 103 ? 9.497 -20.190 -9.792 1.00 39.50 103 ARG A C 1
ATOM 803 O O . ARG A 1 103 ? 10.460 -19.535 -10.179 1.00 39.50 103 ARG A O 1
ATOM 810 N N . GLY A 1 104 ? 9.613 -21.294 -9.057 1.00 39.22 104 GLY A N 1
ATOM 811 C CA . GLY A 1 104 ? 10.819 -22.107 -9.085 1.00 39.22 104 GLY A CA 1
ATOM 812 C C . GLY A 1 104 ? 11.088 -22.599 -10.512 1.00 39.22 104 GLY A C 1
ATOM 813 O O . GLY A 1 104 ? 10.234 -23.220 -11.133 1.00 39.22 104 GLY A O 1
ATOM 814 N N . LYS A 1 105 ? 12.276 -22.259 -11.015 1.00 46.41 105 LYS A N 1
ATOM 815 C CA . LYS A 1 105 ? 13.092 -22.965 -12.019 1.00 46.41 105 LYS A CA 1
ATOM 816 C C . LYS A 1 105 ? 12.360 -23.932 -12.972 1.00 46.41 105 LYS A C 1
ATOM 818 O O . LYS A 1 105 ? 12.173 -25.099 -12.653 1.00 46.41 105 LYS A O 1
ATOM 823 N N . SER A 1 106 ? 12.084 -23.473 -14.188 1.00 43.59 106 SER A N 1
ATOM 824 C CA . SER A 1 106 ? 11.867 -24.273 -15.410 1.00 43.59 106 SER A CA 1
ATOM 825 C C . SER A 1 106 ? 11.741 -23.246 -16.545 1.00 43.59 106 SER A C 1
ATOM 827 O O . SER A 1 106 ? 10.964 -22.313 -16.395 1.00 43.59 106 SER A O 1
ATOM 829 N N . GLN A 1 107 ? 12.463 -23.220 -17.658 1.00 41.41 107 GLN A N 1
ATOM 830 C CA . GLN A 1 107 ? 13.319 -24.152 -18.378 1.00 41.41 107 GLN A CA 1
ATOM 831 C C . GLN A 1 107 ? 14.122 -23.278 -19.368 1.00 41.41 107 GLN A C 1
ATOM 833 O O . GLN A 1 107 ? 13.564 -22.338 -19.929 1.00 41.41 107 GLN A O 1
ATOM 838 N N . SER A 1 108 ? 15.391 -23.593 -19.615 1.00 34.47 108 SER A N 1
ATOM 839 C CA . SER A 1 108 ? 16.050 -23.289 -20.894 1.00 34.47 108 SER A CA 1
ATOM 840 C C . SER A 1 108 ? 17.118 -24.354 -21.111 1.00 34.47 108 SER A C 1
ATOM 842 O O . SER A 1 108 ? 18.181 -24.316 -20.492 1.00 34.47 108 SER A O 1
ATOM 844 N N . ARG A 1 109 ? 16.759 -25.353 -21.915 1.00 35.53 109 ARG A N 1
ATOM 845 C CA . ARG A 1 109 ? 17.685 -26.113 -22.754 1.00 35.53 109 ARG A CA 1
ATOM 846 C C . ARG A 1 109 ? 17.637 -25.489 -24.138 1.00 35.53 109 ARG A C 1
ATOM 848 O O . ARG A 1 109 ? 16.530 -25.029 -24.496 1.00 35.53 109 ARG A O 1
#

Foldseek 3Di:
DDDPPDDDDCDPVNVVVVVVVVVVVVVVCVVVVNDPPPPPPPPQAEDEAEEAAAAPPDPSPVVVVVQVAQDADPNDGHHPSHHHPYYHYNDDPPRGPVCVVPDDDDDDD

Radius of gyration: 25.21 Å; Cα contacts (8 Å, |Δi|>4): 91; chains: 1; bounding box: 62×38×56 Å

=== Feature glossary ===
Annotated list of the representations used here:

Nearest PDB structures. The Foldseek neighbor list gives the closest experimentally determined structures in the PDB, ranked by structural alignment. TM-score near 1 means near-identical fold; near 0.3 means only rough topology match. This is how one finds what a novel AlphaFold prediction most resembles in the solved-structure universe.

Foldseek 3Di. Foldseek's 3Di representation compresses backbone geometry into a per-residue letter drawn from a learned twenty-state alphabet. It captures the tertiary interaction pattern around each residue — which residues are packed against it in space, regardless of where they are in sequence.

Radius of gyration, Cα contacts, bounding box. Radius of gyration (Rg) is the root-mean-square distance of Cα atoms from their centroid — a single number for overall size and compactness. A globular domain of N residues has Rg ≈ 2.2·N^0.38 Å; an extended or disordered chain has a much larger Rg. The Cα contact count is the number of residue pairs whose Cα atoms are within 8 Å and are more than four positions apart in sequence — a standard proxy for tertiary packing density. The bounding box is the smallest axis-aligned box enclosing all Cα atoms.

InterPro / GO / CATH / organism. The annotation block draws on four external resources. InterPro: which protein families and domains the sequence belongs to. GO: standardized terms for what the protein does, what process it participates in, and where in the cell it acts. CATH: which structural fold it has in the CATH hierarchy. Organism: the species of origin.

mmCIF coordinates. The mmCIF block holds the 3D Cartesian coordinates of each backbone atom (N, Cα, C, O) in ångströms. mmCIF is the PDB's canonical archive format — a tagged-loop text representation of the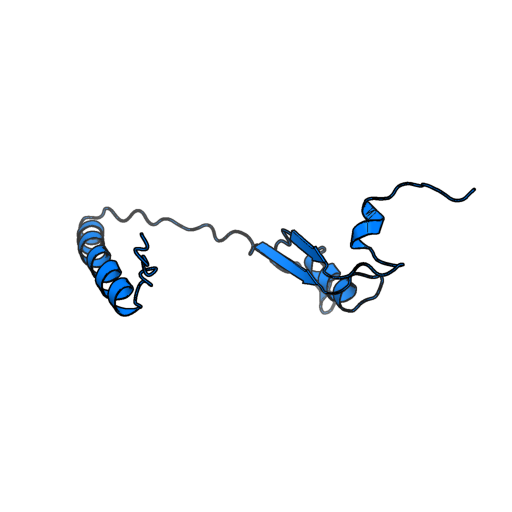 atomic model.

pLDDT. pLDDT is the predicted lDDT-Cα score: AlphaFold's confidence that the local environment of each residue (all inter-atomic distances within 15 Å) is correctly placed. It is a per-residue number between 0 and 100, with higher meaning more reliable.

Backbone torsions (φ/ψ). φ (phi) and ψ (psi) are the two rotatable backbone dihedrals per residue: φ is the C(i-1)–N–Cα–C torsion, ψ is the N–Cα–C–N(i+1) torsion, both in degrees on (−180°, 180°]. α-helical residues cluster near (−60°, −45°); β-strand residues near (−120°, +130°). A Ramachandran plot is simply a scatter of (φ, ψ) for every residue.

B-factor. For experimental (PDB) structures, the B-factor (temperature factor) quantifies the positional spread of each atom in the crystal — a combination of thermal vibration and static disorder — in units of Å². High B-factors mark flexible loops or poorly resolved regions; low B-factors mark the rigid, well-ordered core.

Secondary structure (3-state, P-SEA). SS3 is a coarse helix/strand/coil call (letters a/b/c) made by the P-SEA algorithm from inter-Cα distances and dihedrals. It is less detailed than DSSP but needs only Cα positions.

Predicted aligned error. Predicted aligned error is AlphaFold's pairwise confidence. Unlike pLDDT (per-residue), PAE is per-residue-pair and captures whether two parts of the structure are correctly placed relative to each other. Units are ångströms of expected positional error.

Solvent-accessible surface area. Solvent-accessible surface area (SASA) is the area in Å² traced out by the centre of a 1.4 Å probe sphere (a water molecule) rolled over the protein's van der Waals surface (Shrake–Rupley / Lee–Richards construction). Buried residues have near-zero SASA; fully exposed residues can exceed 200 Å². The total SASA scales roughly with the number of surface residues.

Secondary structure (8-state, DSSP). The SS8 string is DSSP's per-residue secondary-structure call. α-helix (H) means an i→i+4 H-bond ladder; β-strand (E) means the residue participates in a β-sheet; 3₁₀ (G) and π (I) are tighter and wider helices; T/S are turns/bends; '-' is loop.

Rendered structure images. Structure images are PyMOL renders from six orthogonal camera directions. Cartoon representation draws helices as coils and strands as arrows; sticks shows the backbone as bonds; surfac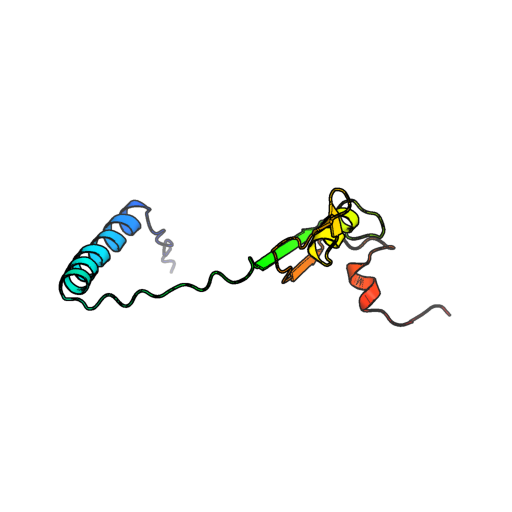e shows the solvent-excluded envelope. Rainbow coloring maps sequence position to hue (blue→red, N→C); chain coloring assigns a distinct color per polypeptide.

Sequence. The amino-acid sequence is the protein's primary structure: the linear order of residues from the N-terminus to the C-terminus, written in one-letter code. Everything else here — the 3D coordinates, the secondary structure, the domain annotations — is ultimately a consequence of this string.

Contact-map, Ramachandran, and PAE plots. Three diagnostic plots accompany the record. The Cα contact map visualizes the tertiary structure as a 2D adjacency matrix (8 Å cutoff, sequence-local contacts suppressed). The Ramacha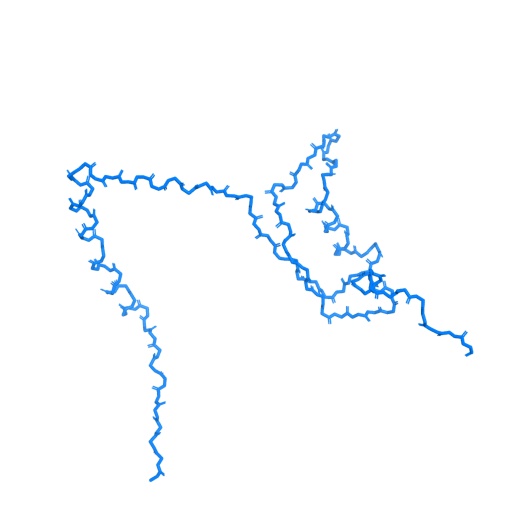ndran plot shows the distribution of backbone (φ, ψ) torsions, with points in the α and β basins reflecting secondary structure content. The PAE plot shows AlphaFold's inter-residue confidence as a color matrix.